Protein AF-A0A9E4HR60-F1 (afdb_monomer_lite)

Sequence (172 aa):
MEDPIIARYGIRRLMTVPGLSTSDEPTTNPVLRREIRRAQRIIEGENLDIRRRLWDYSEVVETQRQWIQAWRHEILRAEPPLTLLAERSPTRYAQARTVAGDDILRRVEQRVTLLALDRHWSNHLAQMRWNRDRLALIGLVGKNPLAEFFREAGDEFGRLPSRVEDQAVRTF

Secondary structure (DSSP, 8-state):
---HHHHHTTTHHHHTSTTTS-SSSPP--HHHHHHHHHHHHHHHHHHHHHHHHHHHHHHHHHHHHHHHHHHHHHHHH-SSPP-HHHHH-HHHHHHHHHHH-HHHHHHHHHHHHHHHHHHHHHHHHHHHHHHHHHHHHHHHTT--HHHHHHHHHHHHHTTHHHHHHHHHHHH-

Structure (mmCIF, N/CA/C/O backbone):
data_AF-A0A9E4HR60-F1
#
_entry.id   AF-A0A9E4HR60-F1
#
loop_
_atom_site.group_PDB
_atom_site.id
_atom_site.type_symbol
_atom_site.label_atom_id
_atom_site.label_alt_id
_atom_site.label_comp_id
_atom_site.label_asym_id
_atom_site.label_entity_id
_atom_site.label_seq_id
_atom_site.pdbx_PDB_ins_code
_atom_site.Cartn_x
_atom_site.Cartn_y
_atom_site.Cartn_z
_atom_site.occupancy
_atom_site.B_iso_or_equiv
_atom_site.auth_seq_id
_atom_site.auth_comp_id
_atom_site.auth_asym_id
_atom_site.auth_atom_id
_atom_site.pdbx_PDB_model_num
ATOM 1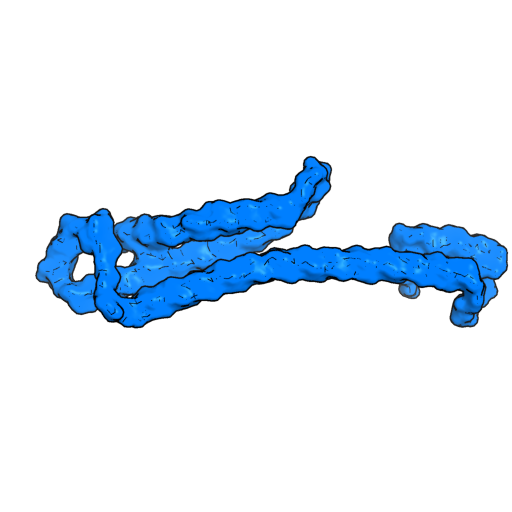 N N . MET A 1 1 ? 18.064 -22.768 -38.352 1.00 45.19 1 MET A N 1
ATOM 2 C CA . MET A 1 1 ? 17.175 -22.022 -37.436 1.00 45.19 1 MET A CA 1
ATOM 3 C C . MET A 1 1 ? 17.666 -20.584 -37.457 1.00 45.19 1 MET A C 1
ATOM 5 O O . MET A 1 1 ? 18.782 -20.347 -37.023 1.00 45.19 1 MET A O 1
ATOM 9 N N . GLU A 1 2 ? 16.955 -19.686 -38.138 1.00 55.81 2 GLU A N 1
ATOM 10 C CA . GLU A 1 2 ? 17.443 -18.324 -38.410 1.00 55.81 2 GLU A CA 1
ATOM 11 C C . GLU A 1 2 ? 17.378 -17.441 -37.156 1.00 55.81 2 GLU A C 1
ATOM 13 O O . GLU A 1 2 ? 16.408 -17.508 -36.402 1.00 55.81 2 GLU A O 1
ATOM 18 N N . ASP A 1 3 ? 18.400 -16.609 -36.942 1.00 72.50 3 ASP A N 1
ATOM 19 C CA . ASP A 1 3 ? 18.490 -15.726 -35.777 1.00 72.50 3 ASP A CA 1
ATOM 20 C C . ASP A 1 3 ? 17.491 -14.546 -35.903 1.00 72.50 3 ASP A C 1
ATOM 22 O O . ASP A 1 3 ? 17.567 -13.774 -36.871 1.00 72.50 3 ASP A O 1
ATOM 26 N N . PRO A 1 4 ? 16.560 -14.354 -34.944 1.00 70.94 4 PRO A N 1
ATOM 27 C CA . PRO A 1 4 ? 15.594 -13.251 -34.951 1.00 70.94 4 PRO A CA 1
ATOM 28 C C . PRO A 1 4 ? 16.245 -11.855 -34.982 1.00 70.94 4 PRO A C 1
ATOM 30 O O . PRO A 1 4 ? 15.629 -10.900 -35.466 1.00 70.94 4 PRO A O 1
ATOM 33 N N . ILE A 1 5 ? 17.500 -11.726 -34.542 1.00 69.56 5 ILE A N 1
ATOM 34 C CA . ILE A 1 5 ? 18.293 -10.491 -34.621 1.00 69.56 5 ILE A CA 1
ATOM 35 C C . ILE A 1 5 ? 18.547 -10.096 -36.081 1.00 69.56 5 ILE A C 1
ATOM 37 O O . ILE A 1 5 ? 18.426 -8.923 -36.447 1.00 69.56 5 ILE A O 1
ATOM 41 N N . ILE A 1 6 ? 18.840 -11.075 -36.939 1.00 71.62 6 ILE A N 1
ATOM 42 C CA . ILE A 1 6 ? 19.158 -10.856 -38.356 1.00 71.62 6 ILE A CA 1
ATOM 43 C C . ILE A 1 6 ? 17.927 -10.353 -39.120 1.00 71.62 6 ILE A C 1
ATOM 45 O O . ILE A 1 6 ? 18.044 -9.489 -39.997 1.00 71.62 6 ILE A O 1
ATOM 49 N N . ALA A 1 7 ? 16.745 -10.864 -38.768 1.00 73.31 7 ALA A N 1
ATOM 50 C CA . ALA A 1 7 ? 15.476 -10.463 -39.366 1.00 73.31 7 ALA A CA 1
ATOM 51 C C . ALA A 1 7 ? 15.025 -9.071 -38.891 1.00 73.31 7 ALA A C 1
ATOM 53 O O . ALA A 1 7 ? 14.699 -8.220 -39.719 1.00 73.31 7 ALA A O 1
ATOM 54 N N . ARG A 1 8 ? 15.059 -8.810 -37.574 1.00 75.06 8 ARG A N 1
ATOM 55 C CA . ARG A 1 8 ? 14.561 -7.558 -36.974 1.00 75.06 8 ARG A CA 1
ATOM 56 C C . ARG A 1 8 ? 15.340 -6.318 -37.417 1.00 75.06 8 ARG A C 1
ATOM 58 O O . ARG A 1 8 ? 14.746 -5.258 -37.581 1.00 75.06 8 ARG A O 1
ATOM 65 N N . TYR A 1 9 ? 16.647 -6.450 -37.643 1.00 75.31 9 TYR A N 1
ATOM 66 C CA . TYR A 1 9 ? 17.527 -5.327 -37.996 1.00 75.31 9 TYR A CA 1
ATOM 67 C C . TYR A 1 9 ? 17.880 -5.259 -39.486 1.00 75.31 9 TYR A C 1
ATOM 69 O O . TYR A 1 9 ? 18.779 -4.520 -39.879 1.00 75.31 9 TYR A O 1
ATOM 77 N N . GLY A 1 10 ? 17.191 -6.031 -40.335 1.00 70.50 10 GLY A N 1
ATOM 78 C CA . GLY A 1 10 ? 17.394 -5.991 -41.786 1.00 70.50 10 GLY A CA 1
ATOM 79 C C . GLY A 1 10 ? 18.772 -6.478 -42.252 1.00 70.50 10 GLY A C 1
ATOM 80 O O . GLY A 1 10 ? 19.092 -6.334 -43.432 1.00 70.50 10 GLY A O 1
ATOM 81 N N . ILE A 1 11 ? 19.562 -7.101 -41.366 1.00 76.12 11 ILE A N 1
ATOM 82 C CA . ILE A 1 11 ? 20.895 -7.660 -41.659 1.00 76.12 11 ILE A CA 1
ATOM 83 C C . ILE A 1 11 ? 20.791 -8.738 -42.742 1.00 76.12 11 ILE A C 1
ATOM 85 O O . ILE A 1 11 ? 21.705 -8.902 -43.545 1.00 76.12 11 ILE A O 1
ATOM 89 N N . ARG A 1 12 ? 19.629 -9.398 -42.848 1.00 72.50 12 ARG A N 1
ATOM 90 C CA . ARG A 1 12 ? 19.309 -10.326 -43.941 1.00 72.50 12 ARG A CA 1
ATOM 91 C C . ARG A 1 12 ? 19.596 -9.739 -45.327 1.00 72.50 12 ARG A C 1
ATOM 93 O O . ARG A 1 12 ? 20.146 -10.439 -46.168 1.00 72.50 12 ARG A O 1
ATOM 100 N N . ARG A 1 13 ? 19.288 -8.456 -45.559 1.00 71.12 13 ARG A N 1
ATOM 101 C CA . ARG A 1 13 ? 19.526 -7.801 -46.860 1.00 71.12 13 ARG A CA 1
ATOM 102 C C . ARG A 1 13 ? 21.013 -7.692 -47.202 1.00 71.12 13 ARG A C 1
ATOM 104 O O . ARG A 1 13 ? 21.363 -7.659 -48.374 1.00 71.12 13 ARG A O 1
ATOM 111 N N . LEU A 1 14 ? 21.876 -7.644 -46.187 1.00 67.44 14 LEU A N 1
ATOM 112 C CA . LEU A 1 14 ? 23.330 -7.605 -46.346 1.00 67.44 14 LEU A CA 1
ATOM 113 C C . LEU A 1 14 ? 23.914 -8.998 -46.599 1.00 67.44 14 LEU A C 1
ATOM 115 O O . LEU A 1 14 ? 24.926 -9.112 -47.280 1.00 67.44 14 LEU A O 1
ATOM 119 N N . MET A 1 15 ? 23.260 -10.049 -46.097 1.00 64.38 15 MET A N 1
ATOM 120 C CA . MET A 1 15 ? 23.638 -11.445 -46.352 1.00 64.38 15 MET A CA 1
ATOM 121 C C . MET A 1 15 ? 23.271 -11.896 -47.772 1.00 64.38 15 MET A C 1
ATOM 123 O O . MET A 1 15 ? 23.942 -12.743 -48.343 1.00 64.38 15 MET A O 1
ATOM 127 N N . THR A 1 16 ? 22.242 -11.299 -48.379 1.00 69.44 16 THR A N 1
ATOM 128 C CA . THR A 1 16 ? 21.840 -11.583 -49.769 1.00 69.44 16 THR A CA 1
ATOM 129 C C . THR A 1 16 ? 22.720 -10.912 -50.828 1.00 69.44 16 THR A C 1
ATOM 131 O O . THR A 1 16 ? 22.538 -11.169 -52.015 1.00 69.44 16 THR A O 1
ATOM 134 N N . VAL A 1 17 ? 23.657 -10.038 -50.436 1.00 68.94 17 VAL A N 1
ATOM 135 C CA . VAL A 1 17 ? 24.571 -9.385 -51.383 1.00 68.94 17 VAL A CA 1
ATOM 136 C C . VAL A 1 17 ? 25.669 -10.376 -51.806 1.00 68.94 17 VAL A C 1
ATOM 138 O O . VAL A 1 17 ? 26.362 -10.918 -50.936 1.00 68.94 17 VAL A O 1
ATOM 141 N N . PRO A 1 18 ? 25.876 -10.611 -53.117 1.00 62.34 18 PRO A N 1
ATOM 142 C CA . PRO A 1 18 ? 26.923 -11.509 -53.602 1.00 62.34 18 PRO A CA 1
ATOM 143 C C . PRO A 1 18 ? 28.309 -11.107 -53.069 1.00 62.34 18 PRO A C 1
ATOM 145 O O . PRO A 1 18 ? 28.720 -9.957 -53.213 1.00 62.34 18 PRO A O 1
ATOM 148 N N . GLY A 1 19 ? 29.024 -12.042 -52.429 1.00 63.88 19 GLY A N 1
ATOM 149 C CA . GLY A 1 19 ? 30.351 -11.808 -51.830 1.00 63.88 19 GLY A CA 1
ATOM 150 C C . GLY A 1 19 ? 30.357 -11.447 -50.335 1.00 63.88 19 GLY A C 1
ATOM 151 O O . GLY A 1 19 ? 31.429 -11.337 -49.740 1.00 63.88 19 GLY A O 1
ATOM 152 N N . LEU A 1 20 ? 29.186 -11.291 -49.701 1.00 61.72 20 LEU A N 1
ATOM 153 C CA . LEU A 1 20 ? 29.051 -10.976 -48.267 1.00 61.72 20 LEU A CA 1
ATOM 154 C C . LEU A 1 20 ? 28.643 -12.176 -47.387 1.00 61.72 20 LEU A C 1
ATOM 156 O O . LEU A 1 20 ? 28.872 -12.133 -46.177 1.00 61.72 20 LEU A O 1
ATOM 160 N N . SER A 1 21 ? 28.079 -13.252 -47.948 1.00 58.03 21 SER A N 1
ATOM 161 C CA . SER A 1 21 ? 27.720 -14.491 -47.219 1.00 58.03 21 SER A CA 1
ATOM 162 C C . SER A 1 21 ? 27.728 -15.724 -48.129 1.00 58.03 21 SER A C 1
ATOM 164 O O . SER A 1 21 ? 26.712 -16.388 -48.301 1.00 58.03 21 SER A O 1
ATOM 166 N N . THR A 1 22 ? 28.866 -16.021 -48.753 1.00 54.25 22 THR A N 1
ATOM 167 C CA . THR A 1 22 ? 28.953 -17.094 -49.763 1.00 54.25 22 THR A CA 1
ATOM 168 C C . THR A 1 22 ? 29.565 -18.410 -49.248 1.00 54.25 22 THR A C 1
ATOM 170 O O . THR A 1 22 ? 30.059 -19.186 -50.054 1.00 54.25 22 THR A O 1
ATOM 173 N N . SER A 1 23 ? 29.582 -18.698 -47.939 1.00 54.31 23 SER A N 1
ATOM 174 C CA . SER A 1 23 ? 30.155 -19.958 -47.422 1.00 54.31 23 SER A CA 1
ATOM 175 C C . SER A 1 23 ? 29.570 -20.366 -46.064 1.00 54.31 23 SER A C 1
ATOM 177 O O . SER A 1 23 ? 29.221 -19.492 -45.272 1.00 54.31 23 SER A O 1
ATOM 179 N N . ASP A 1 24 ? 29.524 -21.679 -45.796 1.00 56.06 24 ASP A N 1
ATOM 180 C CA . ASP A 1 24 ? 29.238 -22.304 -44.486 1.00 56.06 24 ASP A CA 1
ATOM 181 C C . ASP A 1 24 ? 30.347 -22.046 -43.435 1.00 56.06 24 ASP A C 1
ATOM 183 O O . ASP A 1 24 ? 30.257 -22.479 -42.285 1.00 56.06 24 ASP A O 1
ATOM 187 N N . GLU A 1 25 ? 31.408 -21.323 -43.802 1.00 59.28 25 GLU A N 1
ATOM 188 C CA . GLU A 1 25 ? 32.449 -20.875 -42.879 1.00 59.28 25 GLU A CA 1
ATOM 189 C C . GLU A 1 25 ? 32.008 -19.681 -42.008 1.00 59.28 25 GLU A C 1
ATOM 191 O O . GLU A 1 25 ? 31.260 -18.807 -42.462 1.00 59.28 25 GLU A O 1
ATOM 196 N N . PRO A 1 26 ? 32.525 -19.559 -40.766 1.00 60.38 26 PRO A N 1
ATOM 197 C CA . PRO A 1 26 ? 32.274 -18.399 -39.917 1.00 60.38 26 PRO A CA 1
ATOM 198 C C . PRO A 1 26 ? 32.571 -17.085 -40.653 1.00 60.38 26 PRO A C 1
ATOM 200 O O . PRO A 1 26 ? 33.707 -16.802 -41.033 1.00 60.38 26 PRO A O 1
ATOM 203 N N . THR A 1 27 ? 31.547 -16.248 -40.836 1.00 61.12 27 THR A N 1
ATOM 204 C CA . THR A 1 27 ? 31.664 -15.033 -41.655 1.00 61.12 27 THR A CA 1
ATOM 205 C C . THR A 1 27 ? 32.792 -14.103 -41.187 1.00 61.12 27 THR A C 1
ATOM 207 O O . THR A 1 27 ? 32.767 -13.552 -40.084 1.00 61.12 27 THR A O 1
ATOM 210 N N . THR A 1 28 ? 33.792 -13.876 -42.043 1.00 65.44 28 THR A N 1
ATOM 211 C CA . THR A 1 28 ? 34.961 -13.018 -41.744 1.00 65.44 28 THR A CA 1
ATOM 212 C C . THR A 1 28 ? 34.808 -11.589 -42.285 1.00 65.44 28 THR A C 1
ATOM 214 O O . THR A 1 28 ? 35.591 -10.706 -41.946 1.00 65.44 28 THR A O 1
ATOM 217 N N . ASN A 1 29 ? 33.743 -11.311 -43.049 1.00 79.62 29 ASN A N 1
ATOM 218 C CA . ASN A 1 29 ? 33.541 -10.022 -43.708 1.00 79.62 29 ASN A CA 1
ATOM 219 C C . ASN A 1 29 ? 33.452 -8.840 -42.702 1.00 79.62 29 ASN A C 1
ATOM 221 O O . ASN A 1 29 ? 32.543 -8.819 -41.862 1.00 79.62 29 ASN A O 1
ATOM 225 N N . PRO A 1 30 ? 34.343 -7.829 -42.790 1.00 80.75 30 PRO A N 1
ATOM 226 C CA . PRO A 1 30 ? 34.365 -6.690 -41.869 1.00 80.75 30 PRO A CA 1
ATOM 227 C C . PRO A 1 30 ? 33.075 -5.857 -41.841 1.00 80.75 30 PRO A C 1
ATOM 229 O O . PRO A 1 30 ? 32.703 -5.354 -40.777 1.00 80.75 30 PRO A O 1
ATOM 232 N N . VAL A 1 31 ? 32.382 -5.724 -42.979 1.00 80.38 31 VAL A N 1
ATOM 233 C CA . VAL A 1 31 ? 31.126 -4.963 -43.106 1.00 80.38 31 VAL A CA 1
ATOM 234 C C . VAL A 1 31 ? 30.007 -5.685 -42.366 1.00 80.38 31 VAL A C 1
ATOM 236 O O . VAL A 1 31 ? 29.370 -5.100 -41.491 1.00 80.38 31 VAL A O 1
ATOM 239 N N . LEU A 1 32 ? 29.833 -6.983 -42.624 1.00 79.00 32 LEU A N 1
ATOM 240 C CA . LEU A 1 32 ? 28.833 -7.788 -41.924 1.00 79.00 32 LEU A CA 1
ATOM 241 C C . LEU A 1 32 ? 29.123 -7.856 -40.414 1.00 79.00 32 LEU A C 1
ATOM 243 O O . LEU A 1 32 ? 28.220 -7.668 -39.604 1.00 79.00 32 LEU A O 1
ATOM 247 N N . ARG A 1 33 ? 30.393 -8.013 -40.009 1.00 81.62 33 ARG A N 1
ATOM 248 C CA . ARG A 1 33 ? 30.805 -7.971 -38.591 1.00 81.62 33 ARG A CA 1
ATOM 249 C C . ARG A 1 33 ? 30.519 -6.630 -37.920 1.00 81.62 33 ARG A C 1
ATOM 251 O O . ARG A 1 33 ? 30.271 -6.592 -36.714 1.00 81.62 33 ARG A O 1
ATOM 258 N N . ARG A 1 34 ? 30.613 -5.513 -38.646 1.00 84.12 34 ARG A N 1
ATOM 259 C CA . ARG A 1 34 ? 30.268 -4.183 -38.123 1.00 84.12 34 ARG A CA 1
ATOM 260 C C . ARG A 1 34 ? 28.763 -4.059 -37.903 1.00 84.12 34 ARG A C 1
ATOM 262 O O . ARG A 1 34 ? 28.364 -3.593 -36.837 1.00 84.12 34 ARG A O 1
ATOM 269 N N . GLU A 1 35 ? 27.956 -4.501 -38.862 1.00 81.94 35 GLU A N 1
ATOM 270 C CA . GLU A 1 35 ? 26.495 -4.418 -38.766 1.00 81.94 35 GLU A CA 1
ATOM 271 C C . GLU A 1 35 ? 25.921 -5.390 -37.726 1.00 81.94 35 GLU A C 1
ATOM 273 O O . GLU A 1 35 ? 25.056 -4.993 -36.947 1.00 81.94 35 GLU A O 1
ATOM 278 N N . ILE A 1 36 ? 26.478 -6.600 -37.588 1.00 83.06 36 ILE A N 1
ATOM 279 C CA . ILE A 1 36 ? 26.137 -7.519 -36.487 1.00 83.06 36 ILE A CA 1
ATOM 280 C C . ILE A 1 36 ? 26.442 -6.871 -35.130 1.00 83.06 36 ILE A C 1
ATOM 282 O O . ILE A 1 36 ? 25.559 -6.790 -34.279 1.00 83.06 36 ILE A O 1
ATOM 286 N N . ARG A 1 37 ? 27.649 -6.316 -34.936 1.00 84.31 37 ARG A N 1
ATOM 287 C CA . ARG A 1 37 ? 28.013 -5.618 -33.685 1.00 84.31 37 ARG A CA 1
ATOM 288 C C . ARG A 1 37 ? 27.156 -4.385 -33.405 1.00 84.31 37 ARG A C 1
ATOM 290 O O . ARG A 1 37 ? 27.021 -3.972 -32.255 1.00 84.31 37 ARG A O 1
ATOM 297 N N . ARG A 1 38 ? 26.636 -3.728 -34.443 1.00 85.25 38 ARG A N 1
ATOM 298 C CA . ARG A 1 38 ? 25.694 -2.613 -34.295 1.00 85.25 38 ARG A CA 1
ATOM 299 C C . ARG A 1 38 ? 24.347 -3.125 -33.795 1.00 85.25 38 ARG A C 1
ATOM 301 O O . ARG A 1 38 ? 23.854 -2.595 -32.808 1.00 85.25 38 ARG A O 1
ATOM 308 N N . ALA A 1 39 ? 23.784 -4.143 -34.442 1.00 84.44 39 ALA A N 1
ATOM 309 C CA . ALA A 1 39 ? 22.510 -4.728 -34.037 1.00 84.44 39 ALA A CA 1
ATOM 310 C C . ALA A 1 39 ? 22.568 -5.304 -32.616 1.00 84.44 39 ALA A C 1
ATOM 312 O O . ALA A 1 39 ? 21.676 -5.030 -31.819 1.00 84.44 39 ALA A O 1
ATOM 313 N N . GLN A 1 40 ? 23.654 -6.003 -32.270 1.00 83.62 40 GLN A N 1
ATOM 314 C CA . GLN A 1 40 ? 23.907 -6.497 -30.912 1.00 83.62 40 GLN A CA 1
ATOM 315 C C . GLN A 1 40 ? 23.887 -5.365 -29.881 1.00 83.62 40 GLN A C 1
ATOM 317 O O . GLN A 1 40 ? 23.115 -5.440 -28.933 1.00 83.62 40 GLN A O 1
ATOM 322 N N . ARG A 1 41 ? 24.628 -4.269 -30.108 1.00 88.00 41 ARG A N 1
ATOM 323 C CA . ARG A 1 41 ? 24.611 -3.104 -29.203 1.00 88.00 41 ARG A CA 1
ATOM 324 C C . ARG A 1 41 ? 23.223 -2.488 -29.034 1.00 88.00 41 ARG A C 1
ATOM 326 O O . ARG A 1 41 ? 22.886 -2.066 -27.934 1.00 88.00 41 ARG A O 1
ATOM 333 N N . ILE A 1 42 ? 22.427 -2.413 -30.104 1.00 84.00 42 ILE A N 1
ATOM 334 C CA . ILE A 1 42 ? 21.058 -1.885 -30.009 1.00 84.00 42 ILE A CA 1
ATOM 335 C C . ILE A 1 42 ? 20.203 -2.812 -29.137 1.00 84.00 42 ILE A C 1
ATOM 337 O O . ILE A 1 42 ? 19.535 -2.335 -28.227 1.00 84.00 42 ILE A O 1
ATOM 341 N N . ILE A 1 43 ? 20.271 -4.127 -29.357 1.00 81.88 43 ILE A N 1
ATOM 342 C CA . ILE A 1 43 ? 19.517 -5.117 -28.572 1.00 81.88 43 ILE A CA 1
ATOM 343 C C . ILE A 1 43 ? 19.943 -5.123 -27.110 1.00 81.88 43 ILE A C 1
ATOM 345 O O . ILE A 1 43 ? 19.100 -5.201 -26.224 1.00 81.88 43 ILE A O 1
ATOM 349 N N . GLU A 1 44 ? 21.243 -5.061 -26.843 1.00 82.94 44 GLU A N 1
ATOM 350 C CA . GLU A 1 44 ? 21.775 -4.961 -25.487 1.00 82.94 44 GLU A CA 1
ATOM 351 C C . GLU A 1 44 ? 21.254 -3.701 -24.790 1.00 82.94 44 GLU A C 1
ATOM 353 O O . GLU A 1 44 ? 20.823 -3.784 -23.641 1.00 82.94 44 GLU A O 1
ATOM 358 N N . GLY A 1 45 ? 21.203 -2.571 -25.503 1.00 86.81 45 GLY A N 1
ATOM 359 C CA . GLY A 1 45 ? 20.590 -1.334 -25.021 1.00 86.81 45 GLY A CA 1
ATOM 360 C C . GLY A 1 45 ? 19.098 -1.490 -24.713 1.00 86.81 45 GLY A C 1
ATOM 361 O O . GLY A 1 45 ? 18.667 -1.182 -23.605 1.00 86.81 45 GLY A O 1
ATOM 362 N N . GLU A 1 46 ? 18.315 -2.043 -25.644 1.00 86.00 46 GLU A N 1
ATOM 363 C CA . GLU A 1 46 ? 16.884 -2.306 -25.434 1.00 86.00 46 GLU A CA 1
ATOM 364 C C . GLU A 1 46 ? 16.640 -3.253 -24.249 1.00 86.00 46 GLU A C 1
ATOM 366 O O . GLU A 1 46 ? 15.765 -3.010 -23.419 1.00 86.00 46 GLU A O 1
ATOM 371 N N . ASN A 1 47 ? 17.434 -4.320 -24.133 1.00 83.25 47 ASN A N 1
ATOM 372 C CA . ASN A 1 47 ? 17.348 -5.271 -23.028 1.00 83.25 47 ASN A CA 1
ATOM 373 C C . ASN A 1 47 ? 17.709 -4.621 -21.689 1.00 83.25 47 ASN A C 1
ATOM 375 O O . ASN A 1 47 ? 17.063 -4.909 -20.679 1.00 83.25 47 ASN A O 1
ATOM 379 N N . LEU A 1 48 ? 18.727 -3.759 -21.662 1.00 89.25 48 LEU A N 1
ATOM 380 C CA . LEU A 1 48 ? 19.098 -2.999 -20.471 1.00 89.25 48 LEU A CA 1
ATOM 381 C C . LEU A 1 48 ? 17.961 -2.066 -20.043 1.00 89.25 48 LEU A C 1
ATOM 383 O O . LEU A 1 48 ? 17.606 -2.032 -18.866 1.00 89.25 48 LEU A O 1
ATOM 387 N N . ASP A 1 49 ? 17.344 -1.366 -20.993 1.00 86.81 49 ASP A N 1
ATOM 388 C CA . ASP A 1 49 ? 16.219 -0.474 -20.720 1.00 86.81 49 ASP A CA 1
ATOM 389 C C . ASP A 1 49 ? 14.984 -1.232 -20.213 1.00 86.81 49 ASP A C 1
ATOM 391 O O . ASP A 1 49 ? 14.335 -0.779 -19.267 1.00 86.81 49 ASP A O 1
ATOM 395 N N . ILE A 1 50 ? 14.672 -2.403 -20.784 1.00 84.38 50 ILE A N 1
ATOM 396 C CA . ILE A 1 50 ? 13.599 -3.280 -20.288 1.00 84.38 50 ILE A CA 1
ATOM 397 C C . ILE A 1 50 ? 13.884 -3.699 -18.844 1.00 84.38 50 ILE A C 1
ATOM 399 O O . ILE A 1 50 ? 12.999 -3.604 -17.994 1.00 84.38 50 ILE A O 1
ATOM 403 N N . ARG A 1 51 ? 15.115 -4.134 -18.546 1.00 87.50 51 ARG A N 1
ATOM 404 C CA . ARG A 1 51 ? 15.510 -4.549 -17.190 1.00 87.50 5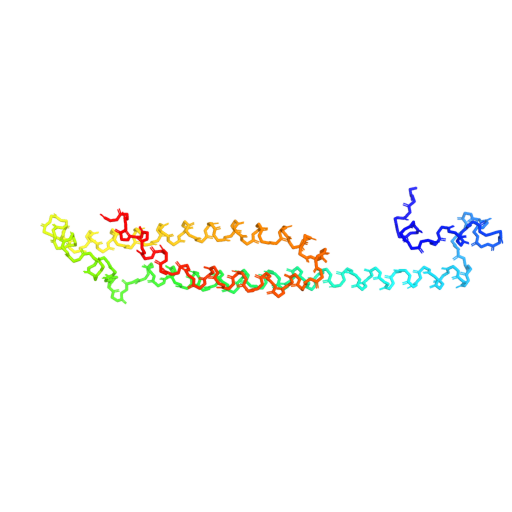1 ARG A CA 1
ATOM 405 C C . ARG A 1 51 ? 15.397 -3.408 -16.191 1.00 87.50 51 ARG A C 1
ATOM 407 O O . ARG A 1 51 ? 14.864 -3.633 -15.111 1.00 87.50 51 ARG A O 1
ATOM 414 N N . ARG A 1 52 ? 15.849 -2.205 -16.558 1.00 89.00 52 ARG A N 1
ATOM 415 C CA . ARG A 1 52 ? 15.727 -1.014 -15.707 1.00 89.00 52 ARG A CA 1
ATOM 416 C C . ARG A 1 52 ? 14.263 -0.739 -15.370 1.00 89.00 52 ARG A C 1
ATOM 418 O O . ARG A 1 52 ? 13.923 -0.688 -14.200 1.00 89.00 52 ARG A O 1
ATOM 425 N N . ARG A 1 53 ? 13.381 -0.711 -16.375 1.00 86.06 53 ARG A N 1
ATOM 426 C CA . ARG A 1 53 ? 11.938 -0.501 -16.154 1.00 86.06 53 ARG A CA 1
ATOM 427 C C . ARG A 1 53 ? 11.321 -1.571 -15.255 1.00 86.06 53 ARG A C 1
ATOM 429 O O . ARG A 1 53 ? 10.544 -1.249 -14.367 1.00 86.06 53 ARG A O 1
ATOM 436 N N . LEU A 1 54 ? 11.645 -2.846 -15.485 1.00 88.31 54 LEU A N 1
ATOM 437 C CA . LEU A 1 54 ? 11.156 -3.941 -14.642 1.00 88.31 54 LEU A CA 1
ATOM 438 C C . LEU A 1 54 ? 11.609 -3.782 -13.190 1.00 88.31 54 LEU A C 1
ATOM 440 O O . LEU A 1 54 ? 10.810 -4.013 -12.285 1.00 88.31 54 LEU A O 1
ATOM 444 N N . TRP A 1 55 ? 12.859 -3.370 -12.985 1.00 91.81 55 TRP A N 1
ATOM 445 C CA . TRP A 1 55 ? 13.394 -3.078 -11.663 1.00 91.81 55 TRP A CA 1
ATOM 446 C C . TRP A 1 55 ? 12.653 -1.908 -11.004 1.00 91.81 55 TRP A C 1
ATOM 448 O O . TRP A 1 55 ? 12.171 -2.077 -9.888 1.00 91.81 55 TRP A O 1
ATOM 458 N N . ASP A 1 56 ? 12.443 -0.803 -11.726 1.00 90.00 56 ASP A N 1
ATOM 459 C CA . ASP A 1 56 ? 11.711 0.375 -11.240 1.00 90.00 56 ASP A CA 1
ATOM 460 C C . ASP A 1 56 ? 10.287 0.003 -10.761 1.00 90.00 56 ASP A C 1
ATOM 462 O O . ASP A 1 56 ? 9.816 0.446 -9.711 1.00 90.00 56 ASP A O 1
ATOM 466 N N . TYR A 1 57 ? 9.585 -0.871 -11.497 1.00 89.88 57 TYR A N 1
ATOM 467 C CA . TYR A 1 57 ? 8.263 -1.363 -11.087 1.00 89.88 57 TYR A CA 1
ATOM 468 C C . TYR A 1 57 ? 8.320 -2.236 -9.829 1.00 89.88 57 TYR A C 1
ATOM 470 O O . TYR A 1 57 ? 7.445 -2.144 -8.965 1.00 89.88 57 TYR A O 1
ATOM 478 N N . SER A 1 58 ? 9.322 -3.114 -9.739 1.00 91.94 58 SER A N 1
ATOM 479 C CA . SER A 1 58 ? 9.511 -3.990 -8.583 1.00 91.94 58 SER A CA 1
ATOM 480 C C . SER A 1 58 ? 9.877 -3.213 -7.320 1.00 91.94 58 SER A C 1
ATOM 482 O O . SER A 1 58 ? 9.383 -3.556 -6.248 1.00 91.94 58 SER A O 1
ATOM 484 N N . GLU A 1 59 ? 10.683 -2.160 -7.442 1.00 94.75 59 GLU A N 1
ATOM 485 C CA . GLU A 1 59 ? 11.119 -1.327 -6.318 1.00 94.75 59 GLU A CA 1
ATOM 486 C C . GLU A 1 59 ? 9.934 -0.682 -5.585 1.00 94.75 59 GLU A C 1
ATOM 488 O O . GLU A 1 59 ? 9.865 -0.715 -4.352 1.00 94.75 59 GLU A O 1
ATOM 493 N N . VAL A 1 60 ? 8.944 -0.169 -6.323 1.00 95.25 60 VAL A N 1
ATOM 494 C CA . VAL A 1 60 ? 7.749 0.441 -5.716 1.00 95.25 60 VAL A CA 1
ATOM 495 C C . VAL A 1 60 ? 6.921 -0.574 -4.940 1.00 95.25 60 VAL A C 1
ATOM 497 O O . VAL A 1 60 ? 6.524 -0.304 -3.806 1.00 95.25 60 VAL A O 1
ATOM 500 N N . VAL A 1 61 ? 6.681 -1.754 -5.517 1.00 95.06 61 VAL A N 1
ATOM 501 C CA . VAL A 1 61 ? 5.928 -2.815 -4.830 1.00 95.06 61 VAL A CA 1
ATOM 502 C C . VAL A 1 61 ? 6.667 -3.270 -3.574 1.00 95.06 61 VAL A C 1
ATOM 504 O O . VAL A 1 61 ? 6.034 -3.492 -2.544 1.00 95.06 61 VAL A O 1
ATOM 507 N N . GLU A 1 62 ? 7.993 -3.386 -3.634 1.00 97.25 62 GLU A N 1
ATOM 508 C CA . GLU A 1 62 ? 8.810 -3.788 -2.490 1.00 97.25 62 GLU A CA 1
ATOM 509 C C . GLU A 1 62 ? 8.783 -2.743 -1.369 1.00 97.25 62 GLU A C 1
ATOM 511 O O . GLU A 1 62 ? 8.556 -3.093 -0.211 1.00 97.25 62 GLU A O 1
ATOM 516 N N . THR A 1 63 ? 8.908 -1.460 -1.710 1.00 97.75 63 THR A N 1
ATOM 517 C CA . THR A 1 63 ? 8.795 -0.351 -0.747 1.00 97.75 63 THR A CA 1
ATOM 518 C C . THR A 1 63 ? 7.437 -0.373 -0.041 1.00 97.75 63 THR A C 1
ATOM 520 O O . THR A 1 63 ? 7.350 -0.324 1.187 1.00 97.75 63 THR A O 1
ATOM 523 N N . GLN A 1 64 ? 6.358 -0.526 -0.810 1.00 97.75 64 GLN A N 1
ATOM 524 C CA . GLN A 1 64 ? 4.998 -0.617 -0.277 1.00 97.75 64 GLN A CA 1
ATOM 525 C C . GLN A 1 64 ? 4.803 -1.865 0.594 1.00 97.75 64 GLN A C 1
ATOM 527 O O . GLN A 1 64 ? 4.182 -1.796 1.656 1.00 97.75 64 GLN A O 1
ATOM 532 N N . ARG A 1 65 ? 5.372 -3.008 0.188 1.00 98.25 65 ARG A N 1
ATOM 533 C CA . ARG A 1 65 ? 5.332 -4.256 0.959 1.00 98.25 65 ARG A CA 1
ATOM 534 C C . ARG A 1 65 ? 5.996 -4.077 2.319 1.00 98.25 65 ARG A C 1
ATOM 536 O O . ARG A 1 65 ? 5.437 -4.529 3.314 1.00 98.25 65 ARG A O 1
ATOM 543 N N . GLN A 1 66 ? 7.165 -3.442 2.378 1.00 98.38 66 GLN A N 1
ATOM 544 C CA . GLN A 1 66 ? 7.867 -3.191 3.640 1.00 98.38 66 GLN A CA 1
ATOM 545 C C . GLN A 1 66 ? 7.018 -2.345 4.592 1.00 98.38 66 GLN A C 1
ATOM 547 O O . GLN A 1 66 ? 6.895 -2.696 5.764 1.00 98.38 66 GLN A O 1
ATOM 552 N N . TRP A 1 67 ? 6.358 -1.306 4.075 1.00 98.12 67 TRP A N 1
ATOM 553 C CA . TRP A 1 67 ? 5.444 -0.475 4.861 1.00 98.12 67 TRP A CA 1
ATOM 554 C C . TRP A 1 67 ? 4.250 -1.275 5.407 1.00 98.12 67 TRP A C 1
ATOM 556 O O . TRP A 1 67 ? 3.978 -1.243 6.605 1.00 98.12 67 TRP A O 1
ATOM 566 N N . ILE A 1 68 ? 3.587 -2.075 4.562 1.00 97.94 68 ILE A N 1
ATOM 567 C CA . ILE A 1 68 ? 2.469 -2.941 4.981 1.00 97.94 68 ILE A CA 1
ATOM 568 C C . ILE A 1 68 ? 2.914 -3.955 6.030 1.00 97.94 68 ILE A C 1
ATOM 570 O O . ILE A 1 68 ? 2.188 -4.220 6.986 1.00 97.94 68 ILE A O 1
ATOM 574 N N . GLN A 1 69 ? 4.108 -4.526 5.872 1.00 97.44 69 GLN A N 1
ATOM 575 C CA . GLN A 1 69 ? 4.650 -5.459 6.849 1.00 97.44 69 GLN A CA 1
ATOM 576 C C . GLN A 1 69 ? 4.919 -4.767 8.180 1.00 97.44 69 GLN A C 1
ATOM 578 O O . GLN A 1 69 ? 4.551 -5.327 9.208 1.00 97.44 69 GLN A O 1
ATOM 583 N N . ALA A 1 70 ? 5.508 -3.570 8.186 1.00 96.31 70 ALA A N 1
ATOM 584 C CA . ALA A 1 70 ? 5.709 -2.803 9.413 1.00 96.31 70 ALA A CA 1
ATOM 585 C C . ALA A 1 70 ? 4.373 -2.559 10.132 1.00 96.31 70 ALA A C 1
ATOM 587 O O . ALA A 1 70 ? 4.221 -2.969 11.283 1.00 96.31 70 ALA A O 1
ATOM 588 N N . TRP A 1 71 ? 3.367 -2.052 9.413 1.00 95.56 71 TRP A N 1
ATOM 589 C CA . TRP A 1 71 ? 2.037 -1.818 9.975 1.00 95.56 71 TRP A CA 1
ATOM 590 C C . TRP A 1 71 ? 1.379 -3.104 10.501 1.00 95.56 71 TRP A C 1
ATOM 592 O O . TRP A 1 71 ? 0.836 -3.145 11.605 1.00 95.56 71 TRP A O 1
ATOM 602 N N . ARG A 1 72 ? 1.491 -4.213 9.762 1.00 96.06 72 ARG A N 1
ATOM 603 C CA . ARG A 1 72 ? 0.995 -5.525 10.204 1.00 96.06 72 ARG A CA 1
ATOM 604 C C . ARG A 1 72 ? 1.665 -5.986 11.500 1.00 96.06 72 ARG A C 1
ATOM 606 O O . ARG A 1 72 ? 0.994 -6.550 12.363 1.00 96.06 72 ARG A O 1
ATOM 613 N N . HIS A 1 73 ? 2.974 -5.774 11.640 1.00 94.44 73 HIS A N 1
ATOM 614 C CA . HIS A 1 73 ? 3.706 -6.113 12.861 1.00 94.44 73 HIS A CA 1
ATOM 615 C C . HIS A 1 73 ? 3.290 -5.230 14.038 1.00 94.44 73 HIS A C 1
ATOM 617 O O . HIS A 1 73 ? 3.179 -5.748 15.145 1.00 94.44 73 HIS A O 1
ATOM 623 N N . GLU A 1 74 ? 3.020 -3.945 13.814 1.00 92.19 74 GLU A N 1
ATOM 624 C CA . GLU A 1 74 ? 2.475 -3.046 14.839 1.00 92.19 74 GLU A CA 1
ATOM 625 C C . GLU A 1 74 ? 1.110 -3.534 15.331 1.00 92.19 74 GLU A C 1
ATOM 627 O O . GLU A 1 74 ? 0.915 -3.689 16.533 1.00 92.19 74 GLU A O 1
ATOM 632 N N . ILE A 1 75 ? 0.205 -3.900 14.416 1.00 92.62 75 ILE A N 1
ATOM 633 C CA . ILE A 1 75 ? -1.106 -4.462 14.772 1.00 92.62 75 ILE A CA 1
ATOM 634 C C . ILE A 1 75 ? -0.952 -5.766 15.568 1.00 92.62 75 ILE A C 1
ATOM 636 O O . ILE A 1 75 ? -1.662 -5.981 16.548 1.00 92.62 75 ILE A O 1
ATOM 640 N N . LEU A 1 76 ? -0.027 -6.648 15.173 1.00 91.38 76 LEU A N 1
ATOM 641 C CA . LEU A 1 76 ? 0.227 -7.917 15.868 1.00 91.38 76 LEU A CA 1
ATOM 642 C C . LEU A 1 76 ? 0.834 -7.734 17.261 1.00 91.38 76 LEU A C 1
ATOM 644 O O . LEU A 1 76 ? 0.560 -8.538 18.150 1.00 91.38 76 LEU A O 1
ATOM 648 N N . ARG A 1 77 ? 1.668 -6.707 17.435 1.00 87.69 77 ARG A N 1
ATOM 649 C CA . ARG A 1 77 ? 2.353 -6.407 18.695 1.00 87.69 77 ARG A CA 1
ATOM 650 C C . ARG A 1 77 ? 1.554 -5.509 19.627 1.00 87.69 77 ARG A C 1
ATOM 652 O O . ARG A 1 77 ? 1.965 -5.424 20.772 1.00 87.69 77 ARG A O 1
ATOM 659 N N . ALA A 1 78 ? 0.504 -4.851 19.128 1.00 70.88 78 ALA A N 1
ATOM 660 C CA . ALA A 1 78 ? -0.238 -3.758 19.757 1.00 70.88 78 ALA A CA 1
ATOM 661 C C . ALA A 1 78 ? -0.291 -3.827 21.295 1.00 70.88 78 ALA A C 1
ATOM 663 O O . ALA A 1 78 ? -1.217 -4.377 21.895 1.00 70.88 78 ALA A O 1
ATOM 664 N N . GLU A 1 79 ? 0.724 -3.212 21.899 1.00 62.56 79 GLU A N 1
ATOM 665 C CA . GLU A 1 79 ? 0.802 -2.803 23.290 1.00 62.56 79 GLU A CA 1
ATOM 666 C C . GLU A 1 79 ? 1.217 -1.325 23.265 1.00 62.56 79 GLU A C 1
ATOM 668 O O . GLU A 1 79 ? 2.373 -1.037 22.935 1.00 62.56 79 GLU A O 1
ATOM 673 N N . PRO A 1 80 ? 0.307 -0.363 23.535 1.00 59.31 80 PRO A N 1
ATOM 674 C CA . PRO A 1 80 ? -1.075 -0.492 24.037 1.00 59.31 80 PRO A CA 1
ATOM 675 C C . PRO A 1 80 ? -2.115 -0.979 22.994 1.00 59.31 80 PRO A C 1
ATOM 677 O O . PRO A 1 80 ? -1.813 -1.032 21.801 1.00 59.31 80 PRO A O 1
ATOM 680 N N . PRO A 1 81 ? -3.340 -1.362 23.432 1.00 64.94 81 PRO A N 1
ATOM 681 C CA . PRO A 1 81 ? -4.385 -1.893 22.553 1.00 64.94 81 PRO A CA 1
ATOM 682 C C . PRO A 1 81 ? -4.860 -0.881 21.504 1.00 64.94 81 PRO A C 1
ATOM 684 O O . PRO A 1 81 ? -4.876 0.323 21.746 1.00 64.94 81 PRO A O 1
ATOM 687 N N . LEU A 1 82 ? -5.291 -1.404 20.355 1.00 73.69 82 LEU A N 1
ATOM 688 C CA . LEU A 1 82 ? -5.950 -0.645 19.290 1.00 73.69 82 LEU A CA 1
ATOM 689 C C . LEU A 1 82 ? -7.188 0.094 19.837 1.00 73.69 82 LEU A C 1
ATOM 691 O O . LEU A 1 82 ? -7.872 -0.417 20.724 1.00 73.69 82 LEU A O 1
ATOM 695 N N . THR A 1 83 ? -7.447 1.297 19.323 1.00 88.44 83 THR A N 1
ATOM 696 C CA . THR A 1 83 ? -8.568 2.167 19.735 1.00 88.44 83 THR A CA 1
ATOM 697 C C . THR A 1 83 ? -9.525 2.497 18.589 1.00 88.44 83 THR A C 1
ATOM 699 O O . THR A 1 83 ? -10.532 3.177 18.795 1.00 88.44 83 THR A O 1
ATOM 702 N N . LEU A 1 84 ? -9.254 1.981 17.389 1.00 91.94 84 LEU A N 1
ATOM 703 C CA . LEU A 1 84 ? -9.986 2.252 16.157 1.00 91.94 84 LEU A CA 1
ATOM 704 C C . LEU A 1 84 ? -11.493 2.016 16.316 1.00 91.94 84 LEU A C 1
ATOM 706 O O . LEU A 1 84 ? -12.293 2.874 15.945 1.00 91.94 84 LEU A O 1
ATOM 710 N N . LEU A 1 85 ? -11.908 0.868 16.856 1.00 93.00 85 LEU A N 1
ATOM 711 C CA . LEU A 1 85 ? -13.333 0.539 16.982 1.00 93.00 85 LEU A CA 1
ATOM 712 C C . LEU A 1 85 ? -14.035 1.407 18.029 1.00 93.00 85 LEU A C 1
ATOM 714 O O . LEU A 1 85 ? -15.182 1.813 17.824 1.00 93.00 85 LEU A O 1
ATOM 718 N N . ALA A 1 86 ? -13.347 1.714 19.129 1.00 93.25 86 ALA A N 1
ATOM 719 C CA . ALA A 1 86 ? -13.865 2.589 20.174 1.00 93.25 86 ALA A CA 1
ATOM 720 C C . ALA A 1 86 ? -14.048 4.029 19.665 1.00 93.25 86 ALA A C 1
ATOM 722 O O . ALA A 1 86 ? -15.054 4.664 19.973 1.00 93.25 86 ALA A O 1
ATOM 723 N N . GLU A 1 87 ? -13.116 4.520 18.847 1.00 94.19 87 GLU A N 1
ATOM 724 C CA . GLU A 1 87 ? -13.154 5.865 18.267 1.00 94.19 87 GLU A CA 1
ATOM 725 C C . GLU A 1 87 ? -14.176 5.983 17.131 1.00 94.19 87 GLU A C 1
ATOM 727 O O . GLU A 1 87 ? -14.960 6.932 17.081 1.00 94.19 87 GLU A O 1
ATOM 732 N N . ARG A 1 88 ? -14.204 5.011 16.214 1.00 95.81 88 ARG A N 1
ATOM 733 C CA . ARG A 1 88 ? -15.036 5.065 15.001 1.00 95.81 88 ARG A CA 1
ATOM 734 C C . ARG A 1 88 ? -16.455 4.537 15.208 1.00 95.81 88 ARG A C 1
ATOM 736 O O . ARG A 1 88 ? -17.320 4.777 14.368 1.00 95.81 88 ARG A O 1
ATOM 743 N N . SER A 1 89 ? -16.715 3.778 16.272 1.00 94.31 89 SER A N 1
ATOM 744 C CA . SER A 1 89 ? -18.034 3.199 16.573 1.00 94.31 89 SER A CA 1
ATOM 745 C C . SER A 1 89 ? -18.286 3.063 18.085 1.00 94.31 89 SER A C 1
ATOM 747 O O . SER A 1 89 ? -18.564 1.963 18.575 1.00 94.31 89 SER A O 1
ATOM 749 N N . PRO A 1 90 ? -18.277 4.182 18.840 1.00 94.75 90 PRO A N 1
ATOM 750 C CA . PRO A 1 90 ? -18.301 4.173 20.306 1.00 94.75 90 PRO A CA 1
ATOM 751 C C . PRO A 1 90 ? -19.531 3.473 20.892 1.00 94.75 90 PRO A C 1
ATOM 753 O O . PRO A 1 90 ? -19.416 2.726 21.861 1.00 94.75 90 PRO A O 1
ATOM 756 N N . THR A 1 91 ? -20.712 3.656 20.293 1.00 95.25 91 THR A N 1
ATOM 757 C CA . THR A 1 91 ? -21.955 3.034 20.779 1.00 95.25 91 THR A CA 1
ATOM 758 C C . THR A 1 91 ? -21.917 1.511 20.666 1.00 95.25 91 THR A C 1
ATOM 760 O O . THR A 1 91 ? -22.232 0.820 21.633 1.00 95.25 91 THR A O 1
ATOM 763 N N . ARG A 1 92 ? -21.495 0.976 19.509 1.00 93.31 92 ARG A N 1
ATOM 764 C CA . ARG A 1 92 ? -21.373 -0.477 19.298 1.00 93.31 92 ARG A CA 1
ATOM 765 C C . ARG A 1 92 ? -20.280 -1.065 20.175 1.00 93.31 92 ARG A C 1
ATOM 767 O O . ARG A 1 92 ? -20.485 -2.112 20.779 1.00 93.31 92 ARG A O 1
ATOM 774 N N . TYR A 1 93 ? -19.151 -0.367 20.284 1.00 94.00 93 TYR A N 1
ATOM 775 C CA . TYR A 1 93 ? -18.048 -0.785 21.136 1.00 94.00 93 TYR A CA 1
ATOM 776 C C . TYR A 1 93 ? -18.484 -0.885 22.602 1.00 94.00 93 TYR A C 1
ATOM 778 O O . TYR A 1 93 ? -18.277 -1.919 23.229 1.00 94.00 93 TYR A O 1
ATOM 786 N N . ALA A 1 94 ? -19.169 0.134 23.133 1.00 94.19 94 ALA A N 1
ATOM 787 C CA . ALA A 1 94 ? -19.675 0.127 24.505 1.00 94.19 94 ALA A CA 1
ATOM 788 C C . ALA A 1 94 ? -20.675 -1.014 24.762 1.00 94.19 94 ALA A C 1
ATOM 790 O O . ALA A 1 94 ? -20.598 -1.669 25.797 1.00 94.19 94 ALA A O 1
ATOM 791 N N . GLN A 1 95 ? -21.576 -1.291 23.814 1.00 94.19 95 GLN A N 1
ATOM 792 C CA . GLN A 1 95 ? -22.520 -2.412 23.908 1.00 94.19 95 GLN A CA 1
ATOM 793 C C . GLN A 1 95 ? -21.815 -3.771 23.868 1.00 94.19 95 GLN A C 1
ATOM 795 O O . GLN A 1 95 ? -22.103 -4.645 24.676 1.00 94.19 95 GLN A O 1
ATOM 800 N N . ALA A 1 96 ? -20.868 -3.962 22.952 1.00 93.44 96 ALA A N 1
ATOM 801 C CA . ALA A 1 96 ? -20.125 -5.212 22.859 1.00 93.44 96 ALA A CA 1
ATOM 802 C C . ALA A 1 96 ? -19.216 -5.423 24.084 1.00 93.44 96 ALA A C 1
ATOM 804 O O . ALA A 1 96 ? -19.002 -6.557 24.513 1.00 93.44 96 ALA A O 1
ATOM 805 N N . ARG A 1 97 ? -18.741 -4.331 24.699 1.00 94.44 97 ARG A N 1
ATOM 806 C CA . ARG A 1 97 ? -17.894 -4.351 25.897 1.00 94.44 97 ARG A CA 1
ATOM 807 C C . ARG A 1 97 ? -18.614 -4.938 27.103 1.00 94.44 97 ARG A C 1
ATOM 809 O O . ARG A 1 97 ? -17.995 -5.694 27.844 1.00 94.44 97 ARG A O 1
ATOM 816 N N . THR A 1 98 ? -19.900 -4.637 27.293 1.00 94.44 98 THR A N 1
ATOM 817 C CA . THR A 1 98 ? -20.669 -5.179 28.429 1.00 94.44 98 THR A CA 1
ATOM 818 C C . THR A 1 98 ? -20.882 -6.687 28.325 1.00 94.44 98 THR A C 1
ATOM 820 O O . THR A 1 98 ? -20.973 -7.354 29.351 1.00 94.44 98 THR A O 1
ATOM 823 N N . VAL A 1 99 ? -20.938 -7.226 27.103 1.00 94.00 99 VAL A N 1
ATOM 824 C CA . VAL A 1 99 ? -21.182 -8.652 26.846 1.00 94.00 99 VAL A CA 1
ATOM 825 C C . VAL A 1 99 ? -19.882 -9.458 26.800 1.00 94.00 99 VAL A C 1
ATOM 827 O O . VAL A 1 99 ? -19.808 -10.536 27.381 1.00 94.00 99 VAL A O 1
ATOM 830 N N . ALA A 1 100 ? -18.861 -8.962 26.096 1.00 92.50 100 ALA A N 1
ATOM 831 C CA . ALA A 1 100 ? -17.645 -9.719 25.789 1.00 92.50 100 ALA A CA 1
ATOM 832 C C . ALA A 1 100 ? -16.435 -9.353 26.669 1.00 92.50 100 ALA A C 1
ATOM 834 O O . ALA A 1 100 ? -15.508 -10.153 26.803 1.00 92.50 100 ALA A O 1
ATOM 835 N N . GLY A 1 101 ? -16.418 -8.157 27.259 1.00 91.94 101 GLY A N 1
ATOM 836 C CA . GLY A 1 101 ? -15.267 -7.634 27.993 1.00 91.94 101 GLY A CA 1
ATOM 837 C C . GLY A 1 101 ? -14.083 -7.214 27.109 1.00 91.94 101 GLY A C 1
ATOM 838 O O . GLY A 1 101 ? -14.019 -7.480 25.904 1.00 91.94 101 GLY A O 1
ATOM 839 N N . ASP A 1 102 ? -13.115 -6.545 27.737 1.00 89.69 102 ASP A N 1
ATOM 840 C CA . ASP A 1 102 ? -12.021 -5.839 27.051 1.00 89.69 102 ASP A CA 1
ATOM 841 C C . ASP A 1 102 ? -11.051 -6.788 26.331 1.00 89.69 102 ASP A C 1
ATOM 843 O O . ASP A 1 102 ? -10.589 -6.500 25.226 1.00 89.69 102 ASP A O 1
ATOM 847 N N . ASP A 1 103 ? -10.776 -7.957 26.914 1.00 89.62 103 ASP A N 1
ATOM 848 C CA . ASP A 1 103 ? -9.852 -8.935 26.333 1.00 89.62 103 ASP A CA 1
ATOM 849 C C . ASP A 1 103 ? -10.342 -9.540 25.023 1.00 89.62 103 ASP A C 1
ATOM 851 O O . ASP A 1 103 ? -9.552 -9.840 24.121 1.00 89.62 103 ASP A O 1
ATOM 855 N N . ILE A 1 104 ? -11.646 -9.787 24.921 1.00 91.25 104 ILE A N 1
ATOM 856 C CA . ILE A 1 104 ? -12.236 -10.312 23.694 1.00 91.25 104 ILE A CA 1
ATOM 857 C C . ILE A 1 104 ? -12.312 -9.196 22.659 1.00 91.25 104 ILE A C 1
ATOM 859 O O . ILE A 1 104 ? -11.883 -9.419 21.529 1.00 91.25 104 ILE A O 1
ATOM 863 N N . LEU A 1 105 ? -12.761 -7.996 23.039 1.00 91.75 105 LEU A N 1
ATOM 864 C CA . LEU A 1 105 ? -12.849 -6.869 22.111 1.00 91.75 105 LEU A CA 1
ATOM 865 C C . LEU A 1 105 ? -11.509 -6.501 21.484 1.00 91.75 105 LEU A C 1
ATOM 867 O O . LEU A 1 105 ? -11.440 -6.358 20.268 1.00 91.75 105 LEU A O 1
ATOM 871 N N . ARG A 1 106 ? -10.430 -6.463 22.267 1.00 90.25 106 ARG A N 1
ATOM 872 C CA . ARG A 1 106 ? -9.083 -6.223 21.732 1.00 90.25 106 ARG A CA 1
ATOM 873 C C . ARG A 1 106 ? -8.684 -7.257 20.680 1.00 90.25 106 ARG A C 1
ATOM 875 O O . ARG A 1 106 ? -8.145 -6.915 19.631 1.00 90.25 106 ARG A O 1
ATOM 882 N N . ARG A 1 107 ? -8.950 -8.540 20.950 1.00 91.12 107 ARG A N 1
ATOM 883 C CA . ARG A 1 107 ? -8.655 -9.634 20.009 1.00 91.12 107 ARG A CA 1
ATOM 884 C C . ARG A 1 107 ? -9.525 -9.555 18.759 1.00 91.12 107 ARG A C 1
ATOM 886 O O . ARG A 1 107 ? -9.041 -9.856 17.670 1.00 91.12 107 ARG A O 1
ATOM 893 N N . VAL A 1 108 ? -10.788 -9.152 18.905 1.00 93.06 108 VAL A N 1
ATOM 894 C CA . VAL A 1 108 ? -11.695 -8.905 17.778 1.00 93.06 108 VAL A CA 1
ATOM 895 C C . VAL A 1 108 ? -11.152 -7.772 16.921 1.00 93.06 108 VAL A C 1
ATOM 897 O O . VAL A 1 108 ? -10.969 -7.978 15.727 1.00 93.06 108 VAL A O 1
ATOM 900 N N . GLU A 1 109 ? -10.820 -6.633 17.523 1.00 93.75 109 GLU A N 1
ATOM 901 C CA . GLU A 1 109 ? -10.272 -5.464 16.837 1.00 93.75 109 GLU A CA 1
ATOM 902 C C . GLU A 1 109 ? -9.004 -5.797 16.052 1.00 93.75 109 GLU A C 1
ATOM 904 O O . GLU A 1 109 ? -8.917 -5.536 14.850 1.00 93.75 109 GLU A O 1
ATOM 909 N N . GLN A 1 110 ? -8.053 -6.471 16.701 1.00 94.56 110 GLN A N 1
ATOM 910 C CA . GLN A 1 110 ? -6.832 -6.939 16.057 1.00 94.56 110 GLN A CA 1
ATOM 911 C C . GLN A 1 110 ? -7.141 -7.857 14.865 1.00 94.56 110 GLN A C 1
ATOM 913 O O . GLN A 1 110 ? -6.590 -7.676 13.779 1.00 94.56 110 GLN A O 1
ATOM 918 N N . ARG A 1 111 ? -8.056 -8.822 15.031 1.00 94.75 111 ARG A N 1
ATOM 919 C CA . ARG A 1 111 ? -8.434 -9.767 13.971 1.00 94.75 111 ARG A CA 1
ATOM 920 C C . ARG A 1 111 ? -9.101 -9.065 12.787 1.00 94.75 111 ARG A C 1
ATOM 922 O O . ARG A 1 111 ? -8.722 -9.344 11.650 1.00 94.75 111 ARG A O 1
ATOM 929 N N . VAL A 1 112 ? -10.085 -8.194 13.024 1.00 95.62 112 VAL A N 1
ATOM 930 C CA . VAL A 1 112 ? -10.809 -7.514 11.934 1.00 95.62 112 VAL A CA 1
ATOM 931 C C . VAL A 1 112 ? -9.901 -6.541 11.188 1.00 95.62 112 VAL A C 1
ATOM 933 O O . VAL A 1 112 ? -9.987 -6.458 9.964 1.00 95.62 112 VAL A O 1
ATOM 936 N N . THR A 1 113 ? -8.973 -5.890 11.894 1.00 95.69 113 THR A N 1
ATOM 937 C CA . THR A 1 113 ? -7.991 -4.979 11.293 1.00 95.69 113 THR A CA 1
ATOM 938 C C . THR A 1 113 ? -6.986 -5.742 10.435 1.00 95.69 113 THR A C 1
ATOM 940 O O . THR A 1 113 ? -6.769 -5.378 9.281 1.00 95.69 113 THR A O 1
ATOM 943 N N . LEU A 1 114 ? -6.430 -6.852 10.938 1.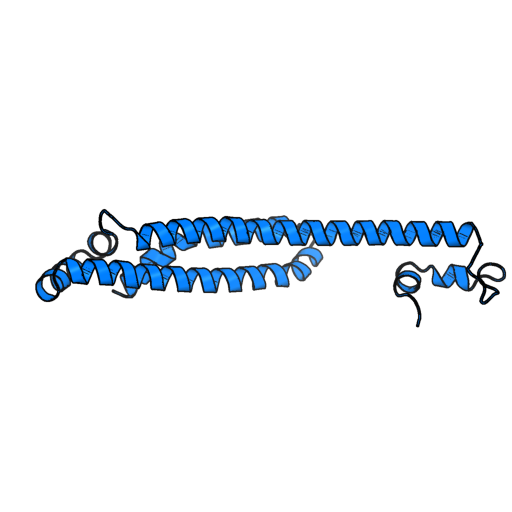00 96.38 114 LEU A N 1
ATOM 944 C CA . LEU A 1 114 ? -5.532 -7.714 10.158 1.00 96.38 114 LEU A CA 1
ATOM 945 C C . LEU A 1 114 ? -6.223 -8.299 8.926 1.00 96.38 114 LEU A C 1
ATOM 947 O O . LEU A 1 114 ? -5.650 -8.290 7.840 1.00 96.38 114 LEU A O 1
ATOM 951 N N . LEU A 1 115 ? -7.466 -8.765 9.071 1.00 96.69 115 LEU A N 1
ATOM 952 C CA . LEU A 1 115 ? -8.242 -9.294 7.952 1.00 96.69 115 LEU A CA 1
ATOM 953 C C . LEU A 1 115 ? -8.478 -8.225 6.876 1.00 96.69 115 LEU A C 1
ATOM 955 O O . LEU A 1 115 ? -8.349 -8.509 5.683 1.00 96.69 115 LEU A O 1
ATOM 959 N N . ALA A 1 116 ? -8.825 -7.003 7.287 1.00 97.44 116 ALA A N 1
ATOM 960 C CA . ALA A 1 116 ? -8.997 -5.882 6.374 1.00 97.44 116 ALA A CA 1
ATOM 961 C C . ALA A 1 116 ? -7.676 -5.530 5.671 1.00 97.44 116 ALA A C 1
ATOM 963 O O . ALA A 1 116 ? -7.661 -5.396 4.445 1.00 97.44 116 ALA A O 1
ATOM 964 N N . LEU A 1 117 ? -6.568 -5.460 6.416 1.00 97.81 117 LEU A N 1
ATOM 965 C CA . LEU A 1 117 ? -5.233 -5.192 5.883 1.00 97.81 117 LEU A CA 1
ATOM 966 C C . LEU A 1 117 ? -4.818 -6.224 4.832 1.00 97.81 117 LEU A C 1
ATOM 968 O O . LEU A 1 117 ? -4.506 -5.853 3.699 1.00 97.81 117 LEU A O 1
ATOM 972 N N . ASP A 1 118 ? -4.875 -7.512 5.176 1.00 98.00 118 ASP A N 1
ATOM 973 C CA . ASP A 1 118 ? -4.467 -8.607 4.292 1.00 98.00 118 ASP A CA 1
ATOM 974 C C . ASP A 1 118 ? -5.317 -8.615 3.002 1.00 98.00 118 ASP A C 1
ATOM 976 O O . ASP A 1 118 ? -4.793 -8.785 1.895 1.00 98.00 118 ASP A O 1
ATOM 980 N N . ARG A 1 119 ? -6.627 -8.343 3.112 1.00 97.62 119 ARG A N 1
ATOM 981 C CA . ARG A 1 119 ? -7.532 -8.252 1.956 1.00 97.62 119 ARG A CA 1
ATOM 982 C C . ARG A 1 119 ? -7.212 -7.059 1.056 1.00 97.62 119 ARG A C 1
ATOM 984 O O . ARG A 1 119 ? -7.160 -7.211 -0.165 1.00 97.62 119 ARG A O 1
ATOM 991 N N . HIS A 1 120 ? -7.009 -5.874 1.629 1.00 98.06 120 HIS A N 1
ATOM 992 C CA . HIS A 1 120 ? -6.698 -4.679 0.846 1.00 98.06 120 HIS A CA 1
ATOM 993 C C . HIS A 1 120 ? -5.318 -4.756 0.198 1.00 98.06 120 HIS A C 1
ATOM 995 O O . HIS A 1 120 ? -5.177 -4.348 -0.954 1.00 98.06 120 HIS A O 1
ATOM 1001 N N . TRP A 1 121 ? -4.335 -5.349 0.875 1.00 98.06 121 TRP A N 1
ATOM 1002 C CA . TRP A 1 121 ? -3.022 -5.599 0.292 1.00 98.06 121 TRP A CA 1
ATOM 1003 C C . TRP A 1 121 ? -3.084 -6.583 -0.883 1.00 98.06 121 TRP A C 1
ATOM 1005 O O . TRP A 1 121 ? -2.506 -6.324 -1.936 1.00 98.06 121 TRP A O 1
ATOM 1015 N N . SER A 1 122 ? -3.843 -7.676 -0.757 1.00 97.88 122 SER A N 1
ATOM 1016 C CA . SER A 1 122 ? -4.047 -8.622 -1.863 1.00 97.88 122 SER A CA 1
ATOM 1017 C C . SER A 1 122 ? -4.683 -7.950 -3.089 1.00 97.88 122 SER A C 1
ATOM 1019 O O . SER A 1 122 ? -4.188 -8.103 -4.208 1.00 97.88 122 SER A O 1
ATOM 1021 N N . ASN A 1 123 ? -5.720 -7.135 -2.873 1.00 97.12 123 ASN A N 1
ATOM 1022 C CA . ASN A 1 123 ? -6.357 -6.361 -3.941 1.00 97.12 123 ASN A CA 1
ATOM 1023 C C . ASN A 1 123 ? -5.390 -5.354 -4.579 1.00 97.12 123 ASN A C 1
ATOM 1025 O O . ASN A 1 123 ? -5.371 -5.213 -5.799 1.00 97.12 123 ASN A O 1
ATOM 1029 N N . HIS A 1 124 ? -4.564 -4.685 -3.771 1.00 96.88 124 HIS A N 1
ATOM 1030 C CA . HIS A 1 124 ? -3.544 -3.756 -4.254 1.00 96.88 124 HIS A CA 1
ATOM 1031 C C . HIS A 1 124 ? -2.527 -4.454 -5.161 1.00 96.88 124 HIS A C 1
ATOM 1033 O O . HIS A 1 124 ? -2.249 -3.977 -6.254 1.00 96.88 124 HIS A O 1
ATOM 1039 N N . LEU A 1 125 ? -2.030 -5.635 -4.784 1.00 96.44 125 LEU A N 1
ATOM 1040 C CA . LEU A 1 125 ? -1.116 -6.411 -5.63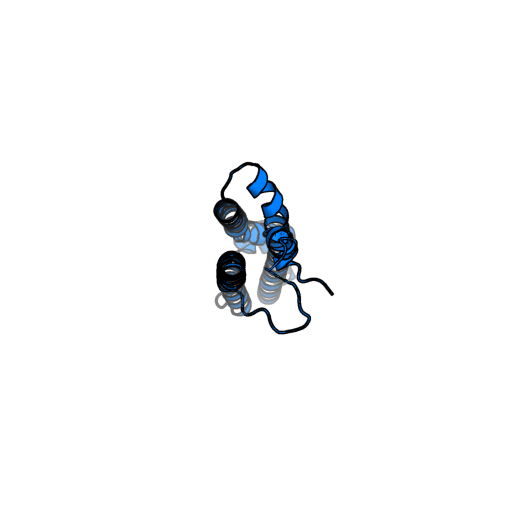1 1.00 96.44 125 LEU A CA 1
ATOM 1041 C C . LEU A 1 125 ? -1.747 -6.827 -6.969 1.00 96.44 125 LEU A C 1
ATOM 1043 O O . LEU A 1 125 ? -1.068 -6.834 -8.001 1.00 96.44 125 LEU A O 1
ATOM 1047 N N . ALA A 1 126 ? -3.039 -7.164 -6.969 1.00 95.62 126 ALA A N 1
ATOM 1048 C CA . ALA A 1 126 ? -3.775 -7.443 -8.199 1.00 95.62 126 ALA A CA 1
ATOM 1049 C C . ALA A 1 126 ? -3.896 -6.187 -9.080 1.00 95.62 126 ALA A C 1
ATOM 1051 O O . ALA A 1 126 ? -3.656 -6.258 -10.286 1.00 95.62 126 ALA A O 1
ATOM 1052 N N . GLN A 1 127 ? -4.180 -5.033 -8.473 1.00 93.81 127 GLN A N 1
ATOM 1053 C CA . GLN A 1 127 ? -4.249 -3.749 -9.165 1.00 93.81 127 GLN A CA 1
ATOM 1054 C C . GLN A 1 127 ? -2.887 -3.334 -9.740 1.00 93.81 127 GLN A C 1
ATOM 1056 O O . GLN A 1 127 ? -2.810 -2.948 -10.900 1.00 93.81 127 GLN A O 1
ATOM 1061 N N . MET A 1 128 ? -1.791 -3.519 -8.998 1.00 94.06 128 MET A N 1
ATOM 1062 C CA . MET A 1 128 ? -0.428 -3.254 -9.477 1.00 94.06 128 MET A CA 1
ATOM 1063 C C . MET A 1 128 ? -0.075 -4.094 -10.708 1.00 94.06 128 MET A C 1
ATOM 1065 O O . MET A 1 128 ? 0.537 -3.596 -11.656 1.00 94.06 128 MET A O 1
ATOM 1069 N N . ARG A 1 129 ? -0.498 -5.364 -10.730 1.00 91.88 129 ARG A N 1
ATOM 1070 C CA . ARG A 1 129 ? -0.351 -6.227 -11.909 1.00 91.88 129 ARG A CA 1
ATOM 1071 C C . ARG A 1 129 ? -1.146 -5.682 -13.095 1.00 91.88 129 ARG A C 1
ATOM 1073 O O . ARG A 1 129 ? -0.587 -5.570 -14.182 1.00 91.88 129 ARG A O 1
ATOM 1080 N N . TRP A 1 130 ? -2.404 -5.303 -12.879 1.00 90.38 130 TRP A N 1
ATOM 1081 C CA . TRP A 1 130 ? -3.246 -4.728 -13.929 1.00 90.38 130 TRP A CA 1
ATOM 1082 C C . TRP A 1 130 ? -2.680 -3.404 -14.471 1.00 90.38 130 TRP A C 1
ATOM 1084 O O . TRP A 1 130 ? -2.581 -3.235 -15.686 1.00 90.38 130 TRP A O 1
ATOM 1094 N N . ASN A 1 131 ? -2.224 -2.506 -13.589 1.00 90.38 131 ASN A N 1
ATOM 1095 C CA . ASN A 1 131 ? -1.600 -1.231 -13.953 1.00 90.38 131 ASN A CA 1
ATOM 1096 C C . ASN A 1 131 ? -0.385 -1.474 -14.857 1.00 90.38 131 ASN A C 1
ATOM 1098 O O . ASN A 1 131 ? -0.263 -0.841 -15.906 1.00 90.38 131 ASN A O 1
ATOM 1102 N N . ARG A 1 132 ? 0.479 -2.434 -14.491 1.00 88.81 132 ARG A N 1
ATOM 1103 C CA . ARG A 1 132 ? 1.658 -2.819 -15.279 1.00 88.81 132 ARG A CA 1
ATOM 1104 C C . ARG A 1 132 ? 1.282 -3.361 -16.659 1.00 88.81 132 ARG A C 1
ATOM 1106 O O . ARG A 1 132 ? 1.897 -2.979 -17.652 1.00 88.81 132 ARG A O 1
ATOM 1113 N N . ASP A 1 133 ? 0.281 -4.232 -16.737 1.00 86.62 133 ASP A N 1
ATOM 1114 C CA . ASP A 1 133 ? -0.124 -4.848 -18.003 1.00 86.62 133 ASP A CA 1
ATOM 1115 C C . ASP A 1 133 ? -0.770 -3.806 -18.953 1.00 86.62 133 ASP A C 1
ATOM 1117 O O . ASP A 1 133 ? -0.605 -3.881 -20.173 1.00 86.62 133 ASP A O 1
ATOM 1121 N N . ARG A 1 134 ? -1.404 -2.751 -18.411 1.00 86.94 134 ARG A N 1
ATOM 1122 C CA . ARG A 1 134 ? -1.957 -1.620 -19.183 1.00 86.94 134 ARG A CA 1
ATOM 1123 C C . ARG A 1 134 ? -0.891 -0.686 -19.777 1.00 86.94 134 ARG A C 1
ATOM 1125 O O . ARG A 1 134 ? -1.190 0.054 -20.716 1.00 86.94 134 ARG A O 1
ATOM 1132 N N . LEU A 1 135 ? 0.353 -0.710 -19.293 1.00 80.75 135 LEU A N 1
ATOM 1133 C CA . LEU A 1 135 ? 1.403 0.233 -19.719 1.00 80.75 135 LEU A CA 1
ATOM 1134 C C . LEU A 1 135 ? 1.731 0.161 -21.213 1.00 80.75 135 LEU A C 1
ATOM 1136 O O . LEU A 1 135 ? 2.096 1.179 -21.805 1.00 80.75 135 LEU A O 1
ATOM 1140 N N . ALA A 1 136 ? 1.541 -1.005 -21.836 1.00 74.81 136 ALA A N 1
ATOM 1141 C CA . ALA A 1 136 ? 1.687 -1.163 -23.280 1.00 74.81 136 ALA A CA 1
ATOM 1142 C C . ALA A 1 136 ? 0.758 -0.215 -24.063 1.00 74.81 136 ALA A C 1
ATOM 1144 O O . ALA A 1 136 ? 1.164 0.338 -25.081 1.00 74.81 136 ALA A O 1
ATOM 1145 N N . LEU A 1 137 ? -0.455 0.035 -23.558 1.00 78.94 137 LEU A N 1
ATOM 1146 C CA . LEU A 1 137 ? -1.424 0.943 -24.177 1.00 78.94 137 LEU A CA 1
ATOM 1147 C C . LEU A 1 137 ? -1.065 2.416 -23.948 1.00 78.94 137 LEU A C 1
ATOM 1149 O O . LEU A 1 137 ? -1.278 3.246 -24.825 1.00 78.94 137 LEU A O 1
ATOM 1153 N N . ILE A 1 138 ? -0.475 2.747 -22.796 1.00 76.19 138 ILE A N 1
ATOM 1154 C CA . ILE A 1 138 ? -0.067 4.121 -22.457 1.00 76.19 138 ILE A CA 1
ATOM 1155 C C . ILE A 1 138 ? 1.090 4.590 -23.347 1.00 76.19 138 ILE A C 1
ATOM 1157 O O . ILE A 1 138 ? 1.127 5.751 -23.755 1.00 76.19 138 ILE A O 1
ATOM 1161 N N . GLY A 1 139 ? 1.995 3.679 -23.716 1.00 73.75 139 GLY A N 1
ATOM 1162 C CA . GLY A 1 139 ? 3.062 3.978 -24.671 1.00 73.75 139 GLY A CA 1
ATOM 1163 C C . GLY A 1 139 ? 2.547 4.400 -26.054 1.00 73.75 139 GLY A C 1
ATOM 1164 O O . GLY A 1 139 ? 3.191 5.209 -26.716 1.00 73.75 139 GLY A O 1
ATOM 1165 N N . LEU A 1 140 ? 1.367 3.921 -26.473 1.00 76.94 140 LEU A N 1
ATOM 1166 C CA . LEU A 1 140 ? 0.777 4.250 -27.779 1.00 76.94 140 LEU A CA 1
ATOM 1167 C C . LEU A 1 140 ? 0.268 5.695 -27.867 1.00 76.94 140 LEU A C 1
ATOM 1169 O O . LEU A 1 140 ? 0.231 6.264 -28.953 1.00 76.94 140 LEU A O 1
ATOM 1173 N N . VAL A 1 141 ? -0.099 6.299 -26.734 1.00 83.81 141 VAL A N 1
ATOM 1174 C CA . VAL A 1 141 ? -0.599 7.684 -26.645 1.00 83.81 141 VAL A CA 1
ATOM 1175 C C . VAL A 1 141 ? 0.500 8.699 -26.298 1.00 83.81 141 VAL A C 1
ATOM 1177 O O . VAL A 1 141 ? 0.206 9.842 -25.960 1.00 83.81 141 VAL A O 1
ATOM 1180 N N . GLY A 1 142 ? 1.777 8.304 -26.382 1.00 80.69 142 GLY A N 1
ATOM 1181 C CA . GLY A 1 142 ? 2.924 9.209 -26.220 1.00 80.69 142 GLY A CA 1
ATOM 1182 C C . GLY A 1 142 ? 3.190 9.674 -24.784 1.00 80.69 142 GLY A C 1
ATOM 1183 O O . GLY A 1 142 ? 4.028 10.547 -24.563 1.00 80.69 142 GLY A O 1
ATOM 1184 N N . LYS A 1 143 ? 2.501 9.100 -23.794 1.00 84.25 143 LYS A N 1
ATOM 1185 C CA . LYS A 1 143 ? 2.752 9.358 -22.371 1.00 84.25 143 LYS A CA 1
ATOM 1186 C C . LYS A 1 143 ? 3.915 8.514 -21.856 1.00 84.25 143 LYS A C 1
ATOM 1188 O O . LYS A 1 143 ? 4.165 7.425 -22.365 1.00 84.25 143 LYS A O 1
ATOM 1193 N N . ASN A 1 144 ? 4.587 8.982 -20.800 1.00 86.62 144 ASN A N 1
ATOM 1194 C CA . ASN A 1 144 ? 5.602 8.195 -20.098 1.00 86.62 144 ASN A CA 1
ATOM 1195 C C . ASN A 1 144 ? 4.920 7.111 -19.231 1.00 86.62 144 ASN A C 1
ATOM 1197 O O . ASN A 1 144 ? 4.315 7.458 -18.212 1.00 86.62 144 ASN A O 1
ATOM 1201 N N . PRO A 1 145 ? 5.031 5.811 -19.574 1.00 88.12 145 PRO A N 1
ATOM 1202 C CA . PRO A 1 145 ? 4.323 4.756 -18.850 1.00 88.12 145 PRO A CA 1
ATOM 1203 C C . PRO A 1 145 ? 4.816 4.579 -17.410 1.00 88.12 145 PRO A C 1
ATOM 1205 O O . PRO A 1 145 ? 4.035 4.219 -16.535 1.00 88.12 145 PRO A O 1
ATOM 1208 N N . LEU A 1 146 ? 6.101 4.841 -17.150 1.00 87.94 146 LEU A N 1
ATOM 1209 C CA . LEU A 1 146 ? 6.680 4.699 -15.815 1.00 87.94 146 LEU A CA 1
ATOM 1210 C C . LEU A 1 146 ? 6.132 5.761 -14.853 1.00 87.94 146 LEU A C 1
ATOM 1212 O O . LEU A 1 146 ? 5.749 5.440 -13.733 1.00 87.94 146 LEU A O 1
ATOM 1216 N N . ALA A 1 147 ? 6.027 7.008 -15.31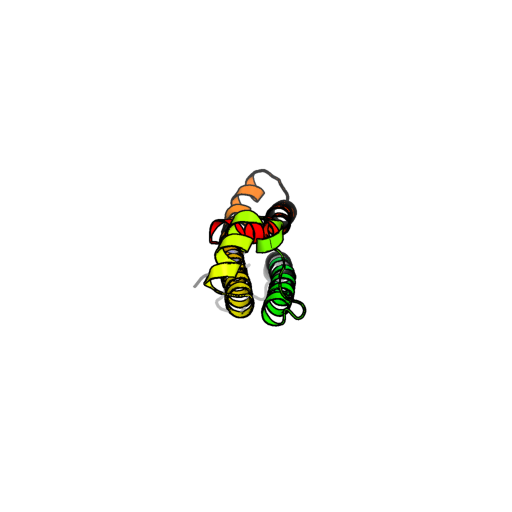8 1.00 89.69 147 ALA A N 1
ATOM 1217 C CA . ALA A 1 147 ? 5.481 8.100 -14.515 1.00 89.69 147 ALA A CA 1
ATOM 1218 C C . ALA A 1 147 ? 4.001 7.874 -14.162 1.00 89.69 147 ALA A C 1
ATOM 1220 O O . ALA A 1 147 ? 3.601 8.082 -13.019 1.00 89.69 147 ALA A O 1
ATOM 1221 N N . GLU A 1 148 ? 3.197 7.410 -15.124 1.00 89.94 148 GLU A N 1
ATOM 1222 C CA . GLU A 1 148 ? 1.783 7.094 -14.880 1.00 89.94 148 GLU A CA 1
ATOM 1223 C C . GLU A 1 148 ? 1.624 5.919 -13.908 1.00 89.94 148 GLU A C 1
ATOM 1225 O O . GLU A 1 148 ? 0.810 6.002 -12.992 1.00 89.94 148 GLU A O 1
ATOM 1230 N N . PHE A 1 149 ? 2.443 4.868 -14.046 1.00 91.50 149 PHE A N 1
ATOM 1231 C CA . PHE A 1 149 ? 2.452 3.752 -13.099 1.00 91.50 149 PHE A CA 1
ATOM 1232 C C . PHE A 1 149 ? 2.727 4.222 -11.669 1.00 91.50 149 PHE A C 1
ATOM 1234 O O . PHE A 1 149 ? 1.981 3.874 -10.760 1.00 91.50 149 PHE A O 1
ATOM 1241 N N . PHE A 1 150 ? 3.777 5.024 -11.466 1.00 91.69 150 PHE A N 1
ATOM 1242 C CA . PHE A 1 150 ? 4.137 5.525 -10.139 1.00 91.69 150 PHE A CA 1
ATOM 1243 C C . PHE A 1 150 ? 3.060 6.415 -9.533 1.00 91.69 150 PHE A C 1
ATOM 1245 O O . PHE A 1 150 ? 2.750 6.270 -8.351 1.00 91.69 150 PHE A O 1
ATOM 1252 N N . ARG A 1 151 ? 2.460 7.294 -10.339 1.00 92.62 151 ARG A N 1
ATOM 1253 C CA . ARG A 1 151 ? 1.354 8.143 -9.898 1.00 92.62 151 ARG A CA 1
ATOM 1254 C C . ARG A 1 151 ? 0.167 7.297 -9.429 1.00 92.62 151 ARG A C 1
ATOM 1256 O O . ARG A 1 151 ? -0.287 7.464 -8.305 1.00 92.62 151 ARG A O 1
ATOM 1263 N N . GLU A 1 152 ? -0.298 6.357 -10.252 1.00 92.44 152 GLU A N 1
ATOM 1264 C CA . GLU A 1 152 ? -1.449 5.504 -9.914 1.00 92.44 152 GLU A CA 1
ATOM 1265 C C . GLU A 1 152 ? -1.163 4.606 -8.706 1.00 92.44 152 GLU A C 1
ATOM 1267 O O . GLU A 1 152 ? -1.969 4.552 -7.776 1.00 92.44 152 GLU A O 1
ATOM 1272 N N . ALA A 1 153 ? 0.012 3.972 -8.673 1.00 93.62 153 ALA A N 1
ATOM 1273 C CA . ALA A 1 153 ? 0.444 3.141 -7.555 1.00 93.62 153 ALA A CA 1
ATOM 1274 C C . ALA A 1 153 ? 0.512 3.929 -6.238 1.00 93.62 153 ALA A C 1
ATOM 1276 O O . ALA A 1 153 ? 0.117 3.409 -5.193 1.00 93.62 153 ALA A O 1
ATOM 1277 N N . GLY A 1 154 ? 1.009 5.169 -6.282 1.00 95.06 154 GLY A N 1
ATOM 1278 C CA . GLY A 1 154 ? 1.070 6.067 -5.131 1.00 95.06 154 GLY A CA 1
ATOM 1279 C C . GLY A 1 154 ? -0.317 6.507 -4.662 1.00 95.06 154 GLY A C 1
ATOM 1280 O O . GLY A 1 154 ? -0.631 6.376 -3.480 1.00 95.06 154 GLY A O 1
ATOM 1281 N N . ASP A 1 155 ? -1.172 6.954 -5.586 1.00 95.25 155 ASP A N 1
ATOM 1282 C CA . ASP A 1 155 ? -2.534 7.423 -5.296 1.00 95.25 155 ASP A CA 1
ATOM 1283 C C . ASP A 1 155 ? -3.414 6.319 -4.683 1.00 95.25 155 ASP A C 1
ATOM 1285 O O . ASP A 1 155 ? -4.277 6.569 -3.834 1.00 95.25 155 ASP A O 1
ATOM 1289 N N . GLU A 1 156 ? -3.266 5.081 -5.152 1.00 94.56 156 GLU A N 1
ATOM 1290 C CA . GLU A 1 156 ? -4.009 3.931 -4.635 1.00 94.56 156 GLU A CA 1
ATOM 1291 C C . GLU A 1 156 ? -3.487 3.489 -3.272 1.00 94.56 156 GLU A C 1
ATOM 1293 O O . GLU A 1 156 ? -4.282 3.316 -2.343 1.00 94.56 156 G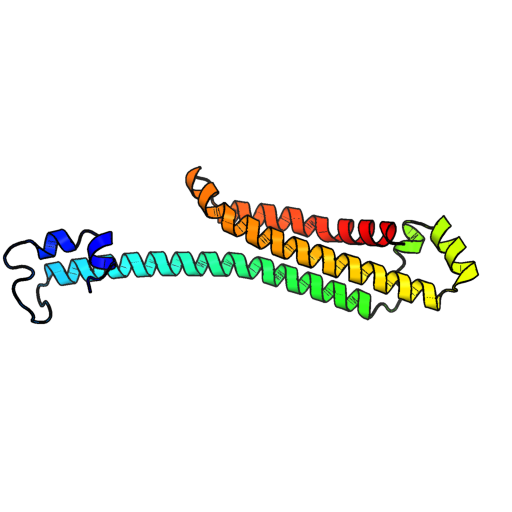LU A O 1
ATOM 1298 N N . PHE A 1 157 ? -2.164 3.369 -3.136 1.00 97.31 157 PHE A N 1
ATOM 1299 C CA . PHE A 1 157 ? -1.535 2.957 -1.888 1.00 97.31 157 PHE A CA 1
ATOM 1300 C C . PHE A 1 157 ? -1.755 3.978 -0.768 1.00 97.31 157 PHE A C 1
ATOM 1302 O O . PHE A 1 157 ? -2.081 3.595 0.351 1.00 97.31 157 PHE A O 1
ATOM 1309 N N . GLY A 1 158 ? -1.683 5.278 -1.068 1.00 97.06 158 GLY A N 1
ATOM 1310 C CA . GLY A 1 158 ? -1.923 6.342 -0.088 1.00 97.06 158 GLY A CA 1
ATOM 1311 C C . GLY A 1 158 ? -3.333 6.327 0.514 1.00 97.06 158 GLY A C 1
ATOM 1312 O O . GLY A 1 158 ? -3.536 6.810 1.622 1.00 97.06 158 GLY A O 1
ATOM 1313 N N . ARG A 1 159 ? -4.312 5.726 -0.177 1.00 97.00 159 ARG A N 1
ATOM 1314 C CA . ARG A 1 159 ? -5.690 5.549 0.319 1.00 97.00 159 ARG A CA 1
ATOM 1315 C C . ARG A 1 159 ? -5.918 4.211 1.022 1.00 97.00 159 ARG A C 1
ATOM 1317 O O . ARG A 1 159 ? -7.000 3.991 1.568 1.00 97.00 159 ARG A O 1
ATOM 1324 N N . LEU A 1 160 ? -4.946 3.301 0.983 1.00 97.19 160 LEU A N 1
ATOM 1325 C CA . LEU A 1 160 ? -5.058 1.968 1.569 1.00 97.19 160 LEU A CA 1
ATOM 1326 C C . LEU A 1 160 ? -5.324 2.018 3.083 1.00 97.19 160 LEU A C 1
ATOM 1328 O O . LEU A 1 160 ? -6.241 1.308 3.502 1.00 97.19 160 LEU A O 1
ATOM 1332 N N . PRO A 1 161 ? -4.641 2.856 3.893 1.00 96.50 161 PRO A N 1
ATOM 1333 C CA . PRO A 1 161 ? -4.841 2.854 5.341 1.00 96.50 161 PRO A CA 1
ATOM 1334 C C . PRO A 1 161 ? -6.283 3.163 5.749 1.00 96.50 161 PRO A C 1
ATOM 1336 O O . PRO A 1 161 ? -6.915 2.369 6.442 1.00 96.50 161 PRO A O 1
ATOM 1339 N N . SER A 1 162 ? -6.859 4.239 5.207 1.00 96.56 162 SER A N 1
ATOM 1340 C CA . SER A 1 162 ? -8.249 4.615 5.488 1.00 96.56 162 SER A CA 1
ATOM 1341 C C . SER A 1 162 ? -9.243 3.537 5.052 1.00 96.56 162 SER A C 1
ATOM 1343 O O . SER A 1 162 ? -10.201 3.258 5.762 1.00 96.56 162 SER A O 1
ATOM 1345 N N . ARG A 1 163 ? -9.005 2.866 3.915 1.00 97.25 163 ARG A N 1
ATOM 1346 C CA . ARG A 1 163 ? -9.873 1.765 3.457 1.00 97.25 163 ARG A CA 1
ATOM 1347 C C . ARG A 1 163 ? -9.837 0.563 4.398 1.00 97.25 163 ARG A C 1
ATOM 1349 O O . ARG A 1 163 ? -10.872 -0.064 4.611 1.00 97.25 163 ARG A O 1
ATOM 1356 N N . VAL A 1 164 ? -8.665 0.240 4.941 1.00 97.31 164 VAL A N 1
ATOM 1357 C CA . VAL A 1 164 ? -8.507 -0.835 5.929 1.00 97.31 164 VAL A CA 1
ATOM 1358 C C . VAL A 1 164 ? -9.268 -0.498 7.205 1.00 97.31 164 VAL A C 1
ATOM 1360 O O . VAL A 1 164 ? -10.032 -1.335 7.679 1.00 97.31 164 VAL A O 1
ATOM 1363 N N . GLU A 1 165 ? -9.127 0.727 7.713 1.00 95.88 165 GLU A N 1
ATOM 1364 C CA . GLU A 1 165 ? -9.875 1.204 8.880 1.00 95.88 165 GLU A CA 1
ATOM 1365 C C . GLU A 1 165 ? -11.391 1.151 8.648 1.00 95.88 165 GLU A C 1
ATOM 1367 O O . GLU A 1 165 ? -12.128 0.559 9.438 1.00 95.88 165 GLU A O 1
ATOM 1372 N N . ASP A 1 166 ? -11.863 1.698 7.526 1.00 96.94 166 ASP A N 1
ATOM 1373 C CA . ASP A 1 166 ? -13.281 1.709 7.164 1.00 96.94 166 ASP A CA 1
ATOM 1374 C C . ASP A 1 166 ? -13.847 0.286 7.036 1.00 96.94 166 ASP A C 1
ATOM 1376 O O . ASP A 1 166 ? -14.970 0.007 7.465 1.00 96.94 166 ASP A O 1
ATOM 1380 N N . GLN A 1 167 ? -13.079 -0.639 6.452 1.00 97.06 167 GLN A N 1
ATOM 1381 C CA . GLN A 1 167 ? -13.481 -2.036 6.319 1.00 97.06 167 GLN A CA 1
ATOM 1382 C C . GLN A 1 167 ? -13.480 -2.762 7.669 1.00 97.06 167 GLN A C 1
ATOM 1384 O O . GLN A 1 167 ? -14.384 -3.566 7.903 1.00 97.06 167 GLN A O 1
ATOM 1389 N N . ALA A 1 168 ? -12.518 -2.488 8.552 1.00 96.00 168 ALA A N 1
ATOM 1390 C CA . ALA A 1 168 ? -12.480 -3.051 9.899 1.00 96.00 168 ALA A CA 1
ATOM 1391 C C . ALA A 1 168 ? -13.721 -2.625 10.700 1.00 96.00 168 ALA A C 1
ATOM 1393 O O . ALA A 1 168 ? -14.440 -3.482 11.211 1.00 96.00 168 ALA A O 1
ATOM 1394 N N . VAL A 1 169 ? -14.044 -1.327 10.692 1.00 95.88 169 VAL A N 1
ATOM 1395 C CA . VAL A 1 169 ? -15.235 -0.764 11.352 1.00 95.88 169 VAL A CA 1
ATOM 1396 C C . VAL A 1 169 ? -16.530 -1.314 10.759 1.00 95.88 169 VAL A C 1
ATOM 1398 O O . VAL A 1 169 ? -17.464 -1.608 11.492 1.00 95.88 169 VAL A O 1
ATOM 1401 N N . ARG A 1 170 ? -16.603 -1.495 9.434 1.00 95.81 170 ARG A N 1
ATOM 1402 C CA . ARG A 1 170 ? -17.773 -2.113 8.784 1.00 95.81 170 ARG A CA 1
ATOM 1403 C C . ARG A 1 170 ? -17.950 -3.595 9.106 1.00 95.81 170 ARG A C 1
ATOM 1405 O O . ARG A 1 170 ? -19.063 -4.095 8.972 1.00 95.81 170 ARG A O 1
ATOM 1412 N N . THR A 1 171 ? -16.862 -4.301 9.409 1.00 94.06 171 THR A N 1
ATOM 1413 C CA . THR A 1 171 ? -16.885 -5.742 9.712 1.00 94.06 171 THR A CA 1
ATOM 1414 C C . THR A 1 171 ? -17.274 -6.003 11.170 1.00 94.06 171 THR A C 1
ATOM 1416 O O . THR A 1 171 ? -17.788 -7.079 11.467 1.00 94.06 171 THR A O 1
ATOM 1419 N N . PHE A 1 172 ? -17.028 -5.027 12.048 1.00 89.12 172 PHE A N 1
ATOM 1420 C CA . PHE A 1 172 ? -17.415 -5.017 13.455 1.00 89.12 172 PHE A CA 1
ATOM 1421 C C . PHE A 1 172 ? -18.897 -4.649 13.667 1.00 89.12 172 PHE A C 1
ATOM 1423 O O . PHE A 1 172 ? -19.560 -5.395 14.416 1.00 89.12 172 PHE A O 1
#

Foldseek 3Di:
DDDVLCVVQVLVVQCPDPPQPDDPDDGPDPVSVVSSVVSVVVVVVVVVVVVVLVVLLVVLLVVLVVVLVVVLVCLVVCVVADCLLCVVPVPVLVVVCVVPNDVVVSVLLSVLLNVLSVVLNVVLVVVSVVLVVCLVVVVVVVDDSSVVSVVVSCVSSVCSVVSSSVRSNVVD

pLDDT: mean 86.28, std 11.89, range [45.19, 98.38]

Radius of gyration: 28.38 Å; chains: 1; bounding box: 58×32×82 Å